Protein AF-A0A1I8NAP4-F1 (afdb_monomer)

Solvent-accessible surface area (backbone atoms only — not comparable to full-atom values): 6332 Å² total; per-residue (Å²): 122,82,43,62,21,24,55,18,41,67,71,90,62,60,55,57,41,46,94,91,46,44,89,82,46,40,74,59,48,40,68,66,16,28,69,22,52,42,58,53,72,53,74,51,77,47,66,52,92,96,47,99,53,77,46,77,49,76,51,72,50,61,66,40,74,82,50,76,78,36,64,39,32,46,61,44,96,52,42,14,73,72,27,91,66,34,46,19,93,90,45,62,51,19,23,21,94,79,51,83,79,85,82,59,92,125

Secondary structure (DSSP, 8-state):
-PPPPPSEE-SSS--B--TTTHHHHHHHHHHH-TT---EEEEEEEEE-TT-SSEEEEEEEEESS-PPTTSBSSEE-SSTTTT-TT-B-SSSTTSB-TT--------

Foldseek 3Di:
DWQFAWLEDAPVDFDADAPVCCVPCQVVLLSHANLWG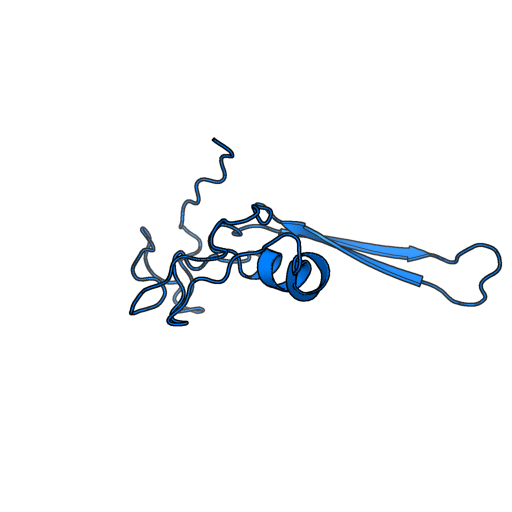DKDKDKDWADDVPDPDIDIDIDMDTLDGGDHPDGSHHYDNAANPPFPQAADPVGNNGHHPVGDHPSDDD

pLDDT: mean 81.17, std 14.19, range [25.8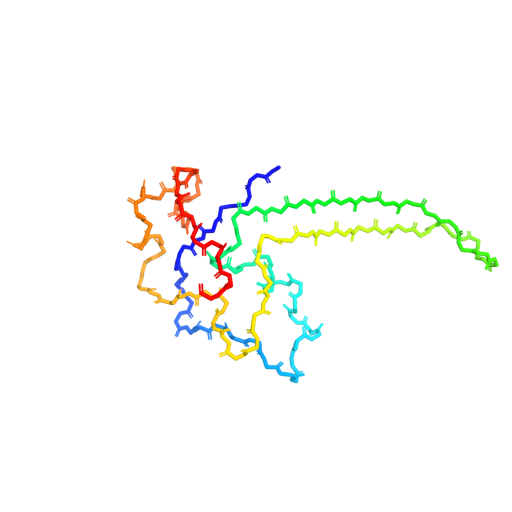6, 96.69]

Nearest PDB structures (foldseek):
  4tvc-assembly1_A  TM=3.510E-01  e=5.416E+00  Leuconostoc mesenteroides
  4ttu-assembly1_A  TM=3.479E-01  e=7.855E+00  Leuconostoc mesenteroides
  4kf5-assembly2_D  TM=3.752E-01  e=6.523E+00  synthetic construct

Mean predicted aligned error: 7.35 Å

Structure (mmCIF, N/CA/C/O backbone):
data_AF-A0A1I8NAP4-F1
#
_entry.id   AF-A0A1I8NAP4-F1
#
loop_
_atom_site.group_PDB
_atom_site.id
_atom_site.type_symbol
_atom_site.label_atom_id
_atom_site.label_alt_id
_atom_site.label_comp_id
_atom_site.label_asym_id
_atom_site.label_entity_id
_atom_site.label_seq_id
_atom_site.pdbx_PDB_ins_code
_atom_site.Cartn_x
_atom_site.Cartn_y
_atom_site.Cartn_z
_atom_site.occupancy
_atom_site.B_iso_or_equiv
_atom_site.auth_seq_id
_atom_site.auth_comp_id
_atom_site.auth_asym_id
_atom_site.auth_atom_id
_atom_site.pdbx_PDB_model_num
ATOM 1 N N . MET A 1 1 ? 10.843 -2.122 4.296 1.00 25.86 1 MET A N 1
ATOM 2 C CA . MET A 1 1 ? 9.801 -1.176 4.747 1.00 25.86 1 MET A CA 1
ATOM 3 C C . MET A 1 1 ? 8.582 -2.007 5.087 1.00 25.86 1 MET A C 1
ATOM 5 O O . MET A 1 1 ? 8.174 -2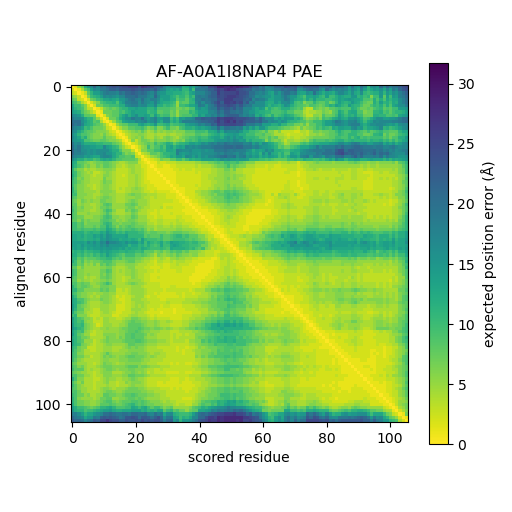.797 4.246 1.00 25.86 1 MET A O 1
ATOM 9 N N . SER A 1 2 ? 8.077 -1.921 6.315 1.00 31.03 2 SER A N 1
ATOM 10 C CA . SER A 1 2 ? 6.834 -2.595 6.698 1.00 31.03 2 SER A CA 1
ATOM 11 C C . SER A 1 2 ? 5.677 -1.689 6.291 1.00 31.03 2 SER A C 1
ATOM 13 O O . SER A 1 2 ? 5.635 -0.543 6.726 1.00 31.03 2 SER A O 1
ATOM 15 N N . PHE A 1 3 ? 4.806 -2.171 5.409 1.00 43.59 3 PHE A N 1
ATOM 16 C CA . PHE A 1 3 ? 3.509 -1.546 5.169 1.00 43.59 3 PHE A CA 1
ATOM 17 C C . PHE A 1 3 ? 2.562 -2.092 6.225 1.00 43.59 3 PHE A C 1
ATOM 19 O O . PHE A 1 3 ? 2.465 -3.303 6.394 1.00 43.59 3 PHE A O 1
ATOM 26 N N . GLU A 1 4 ? 1.934 -1.213 6.984 1.00 50.50 4 GLU A N 1
ATOM 27 C CA . GLU A 1 4 ? 0.961 -1.605 7.994 1.00 50.50 4 GLU A CA 1
ATOM 28 C C . GLU A 1 4 ? -0.411 -1.495 7.356 1.00 50.50 4 GLU A C 1
ATOM 30 O O . GLU A 1 4 ? -0.736 -0.476 6.748 1.00 50.50 4 GLU A O 1
ATOM 35 N N . ALA A 1 5 ? -1.200 -2.555 7.463 1.00 58.62 5 ALA A N 1
ATOM 36 C CA . ALA A 1 5 ? -2.579 -2.494 7.035 1.00 58.62 5 ALA A CA 1
ATOM 37 C C . ALA A 1 5 ? -3.405 -1.723 8.080 1.00 58.62 5 ALA A C 1
ATOM 39 O O . ALA A 1 5 ? -3.158 -1.779 9.287 1.00 58.62 5 ALA A O 1
ATOM 40 N N . GLY A 1 6 ? -4.395 -0.969 7.617 1.00 60.22 6 GLY A N 1
ATOM 41 C CA . GLY A 1 6 ? -5.500 -0.549 8.467 1.00 60.22 6 GLY A CA 1
ATOM 42 C C . GLY A 1 6 ? -6.605 -1.569 8.273 1.00 60.22 6 GLY A C 1
ATOM 43 O O . GLY A 1 6 ? -7.088 -1.683 7.152 1.00 60.22 6 GLY A O 1
ATOM 44 N N . LEU A 1 7 ? -7.012 -2.294 9.324 1.00 61.25 7 LEU A N 1
ATOM 45 C CA . LEU A 1 7 ? -8.138 -3.240 9.223 1.00 61.25 7 LEU A CA 1
ATOM 46 C C . LEU A 1 7 ? -9.439 -2.558 8.770 1.00 61.25 7 LEU A C 1
ATOM 48 O O . LEU A 1 7 ? -10.368 -3.230 8.338 1.00 61.25 7 LEU A O 1
ATOM 52 N N . CYS A 1 8 ? -9.498 -1.228 8.856 1.00 69.38 8 CYS A N 1
ATOM 53 C CA . CYS A 1 8 ? -10.622 -0.457 8.385 1.00 69.38 8 CYS A CA 1
ATOM 54 C C . CYS A 1 8 ? -10.244 1.002 8.045 1.00 69.38 8 CYS A C 1
ATOM 56 O O . CYS A 1 8 ? -9.443 1.617 8.760 1.00 69.38 8 CYS A O 1
ATOM 58 N N . ALA A 1 9 ? -10.855 1.568 6.994 1.00 66.50 9 ALA A N 1
ATOM 59 C CA . ALA A 1 9 ? -10.708 2.967 6.583 1.00 66.50 9 ALA A CA 1
ATOM 60 C C . ALA A 1 9 ? -12.037 3.747 6.671 1.00 66.50 9 ALA A C 1
ATOM 62 O O . ALA A 1 9 ? -13.112 3.174 6.560 1.00 66.50 9 ALA A O 1
ATOM 63 N N . THR A 1 10 ? -11.964 5.070 6.859 1.00 63.44 10 THR A N 1
ATOM 64 C CA . THR A 1 10 ? -13.130 5.963 7.024 1.00 63.44 10 THR A CA 1
ATOM 65 C C . THR A 1 10 ? -13.448 6.699 5.718 1.00 63.44 10 THR A C 1
ATOM 67 O O . THR A 1 10 ? -13.266 7.916 5.631 1.00 63.44 10 THR A O 1
ATOM 70 N N . PHE A 1 11 ? -13.843 5.978 4.670 1.00 59.72 11 PHE A N 1
ATOM 71 C CA . PHE A 1 11 ? -14.176 6.594 3.373 1.00 59.72 11 PHE A CA 1
ATOM 72 C C . PHE A 1 11 ? -15.682 6.616 3.088 1.00 59.72 11 PHE A C 1
ATOM 74 O O . PHE A 1 11 ? -16.103 7.223 2.105 1.00 59.72 11 PHE A O 1
ATOM 81 N N . GLY A 1 12 ? -16.504 6.005 3.949 1.00 55.28 12 GLY A N 1
ATOM 82 C CA . GLY A 1 12 ? -17.962 5.986 3.821 1.00 55.28 12 GLY A CA 1
ATOM 83 C C . GLY A 1 12 ? -18.470 5.081 2.696 1.00 55.28 12 GLY A C 1
ATOM 84 O O . GLY A 1 12 ? -19.680 5.002 2.485 1.00 55.28 12 GLY A O 1
ATOM 85 N N . GLN A 1 13 ? -17.563 4.423 1.959 1.00 56.12 13 GLN A N 1
ATOM 86 C CA . GLN A 1 13 ? -17.838 3.422 0.930 1.00 56.12 13 GLN A CA 1
ATOM 87 C C . GLN A 1 13 ? -16.654 2.454 0.811 1.00 56.12 13 GLN A C 1
ATOM 89 O O . GLN A 1 13 ? -15.496 2.870 0.753 1.00 56.12 13 GLN A O 1
ATOM 94 N N . SER A 1 14 ? -16.942 1.159 0.708 1.00 65.44 14 SER A N 1
ATOM 95 C CA . SER A 1 14 ? -15.950 0.133 0.397 1.00 65.44 14 SER A CA 1
ATOM 96 C C . SER A 1 14 ? -15.649 0.119 -1.105 1.00 65.44 14 SER A C 1
ATOM 98 O O . SER A 1 14 ? -16.521 -0.100 -1.948 1.00 65.44 14 SER A O 1
ATOM 100 N N . VAL A 1 15 ? -14.388 0.359 -1.468 1.00 77.31 15 VAL A N 1
ATOM 101 C CA . VAL A 1 15 ? -13.931 0.265 -2.863 1.00 77.31 15 VAL A CA 1
ATOM 102 C C . VAL A 1 15 ? -13.728 -1.207 -3.212 1.00 77.31 15 VAL A C 1
ATOM 104 O O . VAL A 1 15 ? -13.068 -1.917 -2.463 1.00 77.31 15 VAL A O 1
ATOM 107 N N . SER A 1 16 ? -14.258 -1.665 -4.348 1.00 80.56 16 SER A N 1
ATOM 108 C CA . SER A 1 16 ? -14.055 -3.028 -4.870 1.00 80.56 16 SER A CA 1
ATOM 109 C C . SER A 1 16 ? -13.630 -2.972 -6.336 1.00 80.56 16 SER A C 1
ATOM 111 O O . SER A 1 16 ? -14.049 -2.079 -7.076 1.00 80.56 16 SER A O 1
ATOM 113 N N . ILE A 1 17 ? -12.802 -3.921 -6.776 1.00 79.69 17 ILE A N 1
ATOM 114 C CA . ILE A 1 17 ? -12.396 -4.002 -8.184 1.00 79.69 17 ILE A CA 1
ATOM 115 C C . ILE A 1 17 ? -13.364 -4.895 -8.948 1.00 79.69 17 ILE A C 1
ATOM 117 O O . ILE A 1 17 ? -13.547 -6.057 -8.599 1.00 79.69 17 ILE A O 1
ATOM 121 N N . SER A 1 18 ? -13.905 -4.362 -10.043 1.00 77.38 18 SER A N 1
ATOM 122 C CA . S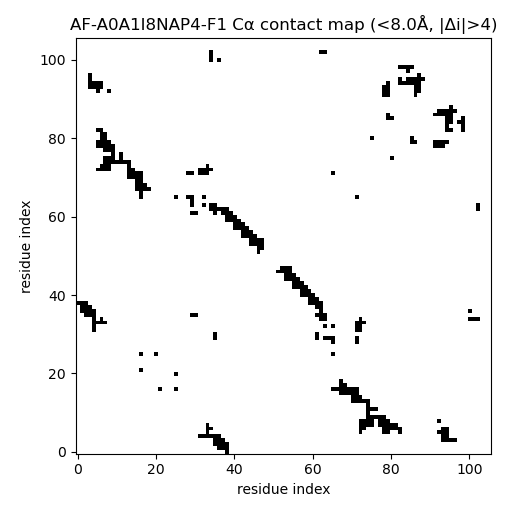ER A 1 18 ? -14.638 -5.129 -11.050 1.00 77.38 18 SER A CA 1
ATOM 123 C C . SER A 1 18 ? -13.818 -5.248 -12.338 1.00 77.38 18 SER A C 1
ATOM 125 O O . SER A 1 18 ? -12.899 -4.461 -12.594 1.00 77.38 18 SER A O 1
ATOM 127 N N . ASN A 1 19 ? -14.194 -6.195 -13.197 1.00 70.38 19 ASN A N 1
ATOM 128 C CA . ASN A 1 19 ? -13.500 -6.521 -14.446 1.00 70.38 19 ASN A CA 1
ATOM 129 C C . ASN A 1 19 ? -13.335 -5.317 -15.401 1.00 70.38 19 ASN A C 1
ATOM 131 O O . ASN A 1 19 ? -12.431 -5.291 -16.227 1.00 70.38 19 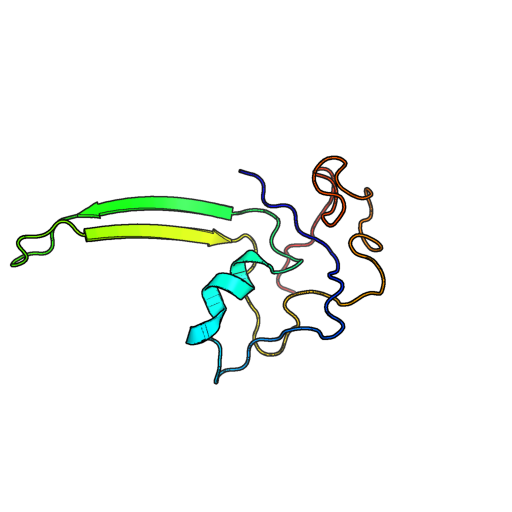ASN A O 1
ATOM 135 N N . ARG A 1 20 ? -14.184 -4.287 -15.273 1.00 63.94 20 ARG A N 1
ATOM 136 C CA . ARG A 1 20 ? -14.119 -3.059 -16.087 1.00 63.94 20 ARG A CA 1
ATOM 137 C C . ARG A 1 20 ? -13.076 -2.039 -15.611 1.00 63.94 20 ARG A C 1
ATOM 139 O O . ARG A 1 20 ? -12.728 -1.149 -16.377 1.00 63.94 20 ARG A O 1
ATOM 146 N N . VAL A 1 21 ? -12.600 -2.136 -14.366 1.00 65.31 21 VAL A N 1
ATOM 147 C CA . VAL A 1 21 ? -11.813 -1.075 -13.694 1.00 65.31 21 VAL A CA 1
ATOM 148 C C . VAL A 1 21 ? -10.446 -1.557 -13.193 1.00 65.31 21 VAL A C 1
ATOM 150 O O . VAL A 1 21 ? -9.614 -0.740 -12.794 1.00 65.31 21 VAL A O 1
ATOM 153 N N . ALA A 1 22 ? -10.182 -2.868 -13.255 1.00 63.50 22 ALA A N 1
ATOM 154 C CA . ALA A 1 22 ? -8.976 -3.502 -12.715 1.00 63.50 22 ALA A CA 1
ATOM 155 C C . ALA A 1 22 ? -7.662 -2.881 -13.216 1.00 63.50 22 ALA A C 1
ATOM 157 O O . ALA A 1 22 ? -6.720 -2.725 -12.443 1.00 63.50 22 ALA A O 1
ATOM 158 N N . SER A 1 23 ? -7.613 -2.456 -14.482 1.00 68.81 23 SER A N 1
ATOM 159 C CA . SER A 1 23 ? -6.401 -1.878 -15.073 1.00 68.81 23 SER A CA 1
ATOM 160 C C . SER A 1 23 ? -6.114 -0.437 -14.636 1.00 68.81 23 SER A C 1
ATOM 162 O O . SER A 1 23 ? -4.963 -0.017 -14.713 1.00 68.81 23 SER A O 1
ATOM 164 N N . VAL A 1 24 ? -7.119 0.339 -14.215 1.00 79.06 24 VAL A N 1
ATOM 165 C CA . VAL A 1 24 ? -6.947 1.787 -13.976 1.00 79.06 24 VAL A CA 1
ATOM 166 C C . VAL A 1 24 ? -6.495 2.062 -12.543 1.00 79.06 24 VAL A C 1
ATOM 168 O O . VAL A 1 24 ? -5.632 2.902 -12.313 1.00 79.06 24 VAL A O 1
ATOM 171 N N . ILE A 1 25 ? -7.042 1.321 -11.576 1.00 85.00 25 ILE A N 1
ATOM 172 C CA . ILE A 1 25 ? -6.780 1.529 -10.142 1.00 85.00 25 ILE A CA 1
ATOM 173 C C . ILE A 1 25 ? -6.084 0.337 -9.470 1.00 85.00 25 ILE A C 1
ATOM 175 O O . ILE A 1 25 ? -5.890 0.354 -8.256 1.00 85.00 25 ILE A O 1
ATOM 179 N N . GLY A 1 26 ? -5.689 -0.692 -10.229 1.00 85.06 26 GLY A N 1
ATOM 180 C CA . GLY A 1 26 ? -5.131 -1.949 -9.709 1.00 85.06 26 GLY A CA 1
ATOM 181 C C . GLY A 1 26 ? -3.885 -1.781 -8.833 1.00 85.06 26 GLY A C 1
ATOM 182 O O . GLY A 1 26 ? -3.804 -2.366 -7.757 1.00 85.06 26 GLY A O 1
ATOM 183 N N . HIS A 1 27 ? -2.942 -0.927 -9.242 1.00 86.69 27 HIS A N 1
ATOM 184 C CA . HIS A 1 27 ? -1.735 -0.653 -8.452 1.00 86.69 27 HIS A CA 1
ATOM 185 C C . HIS A 1 27 ? -2.061 0.034 -7.122 1.00 86.69 27 HIS A C 1
ATOM 187 O O . HIS A 1 27 ? -1.555 -0.362 -6.075 1.00 86.69 27 HIS A O 1
ATOM 193 N N . PHE A 1 28 ? -2.930 1.047 -7.152 1.00 85.69 28 PHE A N 1
ATOM 194 C CA . PHE A 1 28 ? -3.343 1.767 -5.949 1.00 85.69 28 PHE A CA 1
ATOM 195 C C . PHE A 1 28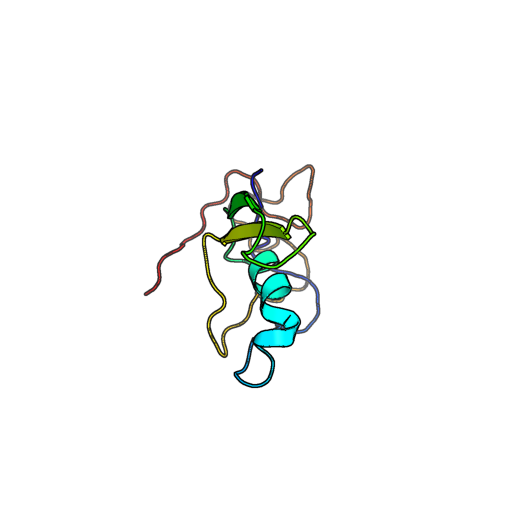 ? -4.087 0.851 -4.977 1.00 85.69 28 PHE A C 1
ATOM 197 O O . PHE A 1 28 ? -3.729 0.764 -3.809 1.00 85.69 28 PHE A O 1
ATOM 204 N N . THR A 1 29 ? -5.081 0.125 -5.480 1.00 87.44 29 THR A N 1
ATOM 205 C CA . THR A 1 29 ? -5.896 -0.809 -4.692 1.00 87.44 29 THR A CA 1
ATOM 206 C C . THR A 1 29 ? -5.071 -1.944 -4.090 1.00 87.44 29 THR A C 1
ATOM 208 O O . THR A 1 29 ? -5.297 -2.287 -2.936 1.00 87.44 29 THR A O 1
ATOM 211 N N . ALA A 1 30 ? -4.051 -2.445 -4.798 1.00 87.50 30 ALA A N 1
ATOM 212 C CA . ALA A 1 30 ? -3.108 -3.400 -4.221 1.00 87.50 30 ALA A CA 1
ATOM 213 C C . ALA A 1 30 ? -2.326 -2.786 -3.047 1.00 87.50 30 ALA A C 1
ATOM 215 O O . ALA A 1 30 ? -2.152 -3.433 -2.022 1.00 87.50 30 ALA A O 1
ATOM 216 N N . MET A 1 31 ? -1.898 -1.524 -3.142 1.00 86.75 31 MET A N 1
ATOM 217 C CA . MET A 1 31 ? -1.173 -0.864 -2.050 1.00 86.75 31 MET A CA 1
ATOM 218 C C . MET A 1 31 ? -2.028 -0.606 -0.806 1.00 86.75 31 MET A C 1
ATOM 220 O O . MET A 1 31 ? -1.505 -0.699 0.300 1.00 86.75 31 MET A O 1
ATOM 224 N N . VAL A 1 32 ? -3.308 -0.258 -0.972 1.00 86.25 32 VAL A N 1
ATOM 225 C CA . VAL A 1 32 ? -4.177 0.182 0.140 1.00 86.25 32 VAL A CA 1
ATOM 226 C C . VAL A 1 32 ? -5.082 -0.912 0.703 1.00 86.25 32 VAL A C 1
ATOM 228 O O . VAL A 1 32 ? -5.936 -0.615 1.535 1.00 86.25 32 VAL A O 1
ATOM 231 N N . ALA A 1 33 ? -4.935 -2.159 0.253 1.00 86.81 33 ALA A N 1
ATOM 232 C CA . ALA A 1 33 ? -5.757 -3.247 0.762 1.00 86.81 33 ALA A CA 1
ATOM 233 C C . ALA A 1 33 ? -5.510 -3.487 2.262 1.00 86.81 33 ALA A C 1
ATOM 235 O O . ALA A 1 33 ? -4.364 -3.607 2.696 1.00 86.81 33 ALA A O 1
ATOM 236 N N . ASP A 1 34 ? -6.581 -3.640 3.042 1.00 84.38 34 ASP A N 1
ATOM 237 C CA . ASP A 1 34 ? -6.535 -3.894 4.496 1.00 84.38 34 ASP A CA 1
ATOM 238 C C . ASP A 1 34 ? -5.874 -5.233 4.872 1.00 84.38 34 ASP A C 1
ATOM 240 O O . ASP A 1 34 ? -5.502 -5.479 6.017 1.00 84.38 34 ASP A O 1
ATOM 244 N N . ARG A 1 35 ? -5.693 -6.109 3.885 1.00 81.81 35 ARG A N 1
ATOM 245 C CA . ARG A 1 35 ? -5.006 -7.400 3.992 1.00 81.81 35 ARG A CA 1
ATOM 246 C C . ARG A 1 35 ? -3.533 -7.337 3.582 1.00 81.81 35 ARG A C 1
ATOM 248 O O . ARG A 1 35 ? -2.828 -8.343 3.685 1.00 81.81 35 ARG A O 1
ATOM 255 N N . ASN A 1 36 ? -3.041 -6.176 3.141 1.00 85.75 36 ASN A N 1
ATOM 256 C CA . ASN A 1 36 ? -1.657 -5.983 2.718 1.00 85.75 36 ASN A CA 1
ATOM 257 C C . ASN A 1 36 ? -0.773 -5.404 3.823 1.00 85.75 36 ASN A C 1
ATOM 259 O O . ASN A 1 36 ? -0.691 -4.202 4.033 1.00 85.75 36 ASN A O 1
ATOM 263 N N . TYR A 1 37 ? -0.042 -6.297 4.491 1.00 84.56 37 TYR A N 1
ATOM 264 C CA . TYR A 1 37 ? 0.832 -5.979 5.628 1.00 84.56 37 TYR A CA 1
ATOM 265 C C . TYR A 1 37 ? 2.326 -6.258 5.358 1.00 84.56 37 TYR A C 1
ATOM 267 O O . TYR A 1 37 ? 3.185 -6.089 6.227 1.00 84.56 37 TYR A O 1
ATOM 275 N N . ARG A 1 38 ? 2.663 -6.753 4.159 1.00 85.00 38 ARG A N 1
ATOM 276 C CA . ARG A 1 38 ? 4.045 -6.935 3.685 1.00 85.00 38 ARG A CA 1
ATOM 277 C C . ARG A 1 38 ? 4.110 -6.696 2.186 1.00 85.00 38 ARG A C 1
ATOM 279 O O . ARG A 1 38 ? 3.195 -7.071 1.457 1.00 85.00 38 ARG A O 1
ATOM 286 N N . LEU A 1 39 ? 5.227 -6.133 1.737 1.00 90.06 39 LEU A N 1
ATOM 287 C CA . LEU A 1 39 ? 5.572 -6.049 0.325 1.00 90.06 39 LEU A CA 1
ATOM 288 C C . LEU A 1 39 ? 7.083 -6.165 0.129 1.00 90.06 39 LEU A C 1
ATOM 290 O O . LEU A 1 39 ? 7.863 -5.857 1.034 1.00 90.06 39 LEU A O 1
ATOM 294 N N . GLY A 1 40 ? 7.490 -6.602 -1.055 1.00 92.94 40 GLY A N 1
ATOM 295 C CA . GLY A 1 40 ? 8.884 -6.644 -1.484 1.00 92.94 40 GLY A CA 1
ATOM 296 C C . GLY A 1 40 ? 9.005 -6.099 -2.896 1.00 92.94 40 GLY A C 1
ATOM 297 O O . GLY A 1 40 ? 8.234 -6.500 -3.762 1.00 92.94 40 GLY A O 1
ATOM 298 N N . CYS A 1 41 ? 9.956 -5.197 -3.127 1.00 95.75 41 CYS A N 1
ATOM 299 C CA . CYS A 1 41 ? 10.171 -4.589 -4.437 1.00 95.75 41 CYS A CA 1
ATOM 300 C C . CYS A 1 41 ? 11.563 -4.898 -4.982 1.00 95.75 41 CYS A C 1
ATOM 302 O O . CYS A 1 41 ? 12.511 -5.085 -4.219 1.00 95.75 41 CYS A O 1
ATOM 304 N N . ALA A 1 42 ? 11.679 -4.898 -6.305 1.00 96.69 42 ALA A N 1
ATOM 305 C CA . ALA A 1 42 ? 12.926 -5.021 -7.038 1.00 96.69 42 ALA A CA 1
ATOM 306 C C . ALA A 1 42 ? 12.962 -3.994 -8.174 1.00 96.69 42 ALA A C 1
ATOM 308 O O . ALA A 1 42 ? 11.922 -3.597 -8.705 1.00 96.69 42 ALA A O 1
ATOM 309 N N . ALA A 1 43 ? 14.171 -3.576 -8.539 1.00 96.50 43 ALA A N 1
ATOM 310 C CA . ALA A 1 43 ? 14.409 -2.658 -9.640 1.00 96.50 43 ALA A CA 1
ATOM 311 C C . ALA A 1 43 ? 15.452 -3.239 -10.599 1.00 96.50 43 ALA A C 1
ATOM 313 O O . ALA A 1 43 ? 16.400 -3.888 -10.156 1.00 96.50 43 ALA A O 1
ATOM 314 N N . SER A 1 44 ? 15.289 -2.992 -11.895 1.00 96.12 44 SER A N 1
ATOM 315 C CA . SER A 1 44 ? 16.252 -3.364 -12.930 1.00 96.12 44 SER A CA 1
ATOM 316 C C . SER A 1 44 ? 16.350 -2.268 -13.983 1.00 96.12 44 SER A C 1
ATOM 318 O O . SER A 1 44 ? 15.335 -1.706 -14.392 1.00 96.12 44 SER A O 1
ATOM 320 N N . THR A 1 45 ? 17.567 -1.997 -14.445 1.00 95.94 45 THR A N 1
ATOM 321 C CA . THR A 1 45 ? 17.824 -1.105 -15.578 1.00 95.94 45 THR A CA 1
ATOM 322 C C . THR A 1 45 ? 18.366 -1.939 -16.729 1.00 95.94 45 THR A C 1
ATOM 324 O O . THR A 1 45 ? 19.319 -2.693 -16.541 1.00 95.94 45 THR A O 1
ATOM 327 N N . TYR A 1 46 ? 17.777 -1.815 -17.915 1.00 92.56 46 TYR A N 1
ATOM 328 C CA . TYR A 1 46 ? 18.162 -2.600 -19.089 1.00 92.56 46 TYR A CA 1
ATOM 329 C C . TYR A 1 46 ? 17.985 -1.798 -20.379 1.00 92.56 46 TYR A C 1
ATOM 331 O O . TYR A 1 46 ? 17.162 -0.890 -20.449 1.00 92.56 46 TYR A O 1
ATOM 339 N N . THR A 1 47 ? 18.742 -2.140 -21.416 1.00 94.19 47 THR A N 1
ATOM 340 C CA . THR A 1 47 ? 18.608 -1.549 -22.754 1.00 94.19 47 THR A CA 1
ATOM 341 C C . THR A 1 47 ? 17.974 -2.581 -23.675 1.00 94.19 47 THR A C 1
ATOM 343 O O . THR A 1 47 ? 18.421 -3.726 -23.729 1.00 94.19 47 THR A O 1
ATOM 346 N N . GLU A 1 48 ? 16.912 -2.200 -24.378 1.00 89.50 48 GLU A N 1
ATOM 347 C CA . GLU A 1 48 ? 16.257 -3.083 -25.346 1.00 89.50 48 GLU A CA 1
ATOM 348 C C . GLU A 1 48 ? 17.015 -3.064 -26.676 1.00 89.50 48 GLU A C 1
ATOM 350 O O . GLU A 1 48 ? 17.500 -2.019 -27.113 1.00 89.50 48 GLU A O 1
ATOM 355 N N . THR A 1 49 ? 17.124 -4.217 -27.342 1.00 91.75 49 THR A N 1
ATOM 356 C CA . THR A 1 49 ? 17.787 -4.305 -28.649 1.00 91.75 49 THR A CA 1
ATOM 357 C C . THR A 1 49 ? 17.124 -3.350 -29.643 1.00 91.75 49 THR A C 1
ATOM 359 O O . THR A 1 49 ? 15.917 -3.417 -29.863 1.00 91.75 49 THR A O 1
ATOM 362 N N . GLY A 1 50 ? 17.919 -2.467 -30.251 1.00 91.06 50 GLY A N 1
ATOM 363 C CA . GLY A 1 50 ? 17.428 -1.459 -31.194 1.00 91.06 50 GLY A CA 1
ATOM 364 C C . GLY A 1 50 ? 16.860 -0.193 -30.546 1.00 91.06 50 GLY A C 1
ATOM 365 O O . GLY A 1 50 ? 16.222 0.592 -31.243 1.00 91.06 50 GLY A O 1
ATOM 366 N N . LYS A 1 51 ? 17.066 0.015 -29.237 1.00 90.12 51 LYS A N 1
ATOM 367 C CA . LYS A 1 51 ? 16.690 1.250 -28.544 1.00 90.12 51 LYS A CA 1
ATOM 368 C C . LYS A 1 51 ? 17.903 1.949 -27.945 1.00 90.12 51 LYS A C 1
ATOM 370 O O . LYS A 1 51 ? 18.680 1.342 -27.215 1.00 90.12 51 LYS A O 1
ATOM 375 N N . ASP A 1 52 ? 17.987 3.256 -28.171 1.00 92.06 52 ASP A N 1
ATOM 376 C CA . ASP A 1 52 ? 19.101 4.095 -27.706 1.00 92.06 52 ASP A CA 1
ATOM 377 C C . ASP A 1 52 ? 18.871 4.663 -26.292 1.00 92.06 52 ASP A C 1
ATOM 379 O O . ASP A 1 52 ? 19.533 5.609 -25.867 1.00 92.06 52 ASP A O 1
ATOM 383 N N . TYR A 1 53 ? 17.910 4.103 -25.552 1.00 89.50 53 TYR A N 1
ATOM 384 C CA . TYR A 1 53 ? 17.585 4.504 -24.187 1.00 89.50 53 TYR A CA 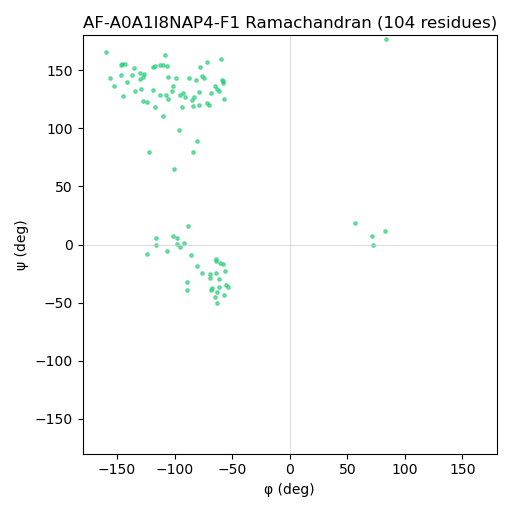1
ATOM 385 C C . TYR A 1 53 ? 17.602 3.318 -23.225 1.00 89.50 53 TYR A C 1
ATOM 387 O O . TYR A 1 53 ? 17.232 2.192 -23.566 1.00 89.50 53 TYR A O 1
ATOM 395 N N . SER A 1 54 ? 17.996 3.596 -21.984 1.00 90.88 54 SER A N 1
ATOM 396 C CA . SER A 1 54 ? 17.896 2.644 -20.880 1.00 90.88 54 SER A CA 1
ATOM 397 C C . SER A 1 54 ? 16.492 2.680 -20.284 1.00 90.88 54 SER A C 1
ATOM 399 O O . SER A 1 54 ? 15.993 3.736 -19.901 1.00 90.88 54 SER A O 1
ATOM 401 N N . SER A 1 55 ? 15.865 1.514 -20.190 1.00 93.69 55 SER A N 1
ATOM 402 C CA . SER A 1 55 ? 14.588 1.302 -19.515 1.00 93.69 55 SER A CA 1
ATOM 403 C C . SER A 1 55 ? 14.816 1.011 -18.037 1.00 93.69 55 SER A C 1
ATOM 405 O O . SER A 1 55 ? 15.773 0.330 -17.672 1.00 93.69 55 SER A O 1
ATOM 407 N N . PHE A 1 56 ? 13.920 1.511 -17.188 1.00 94.31 56 PHE A N 1
ATOM 408 C CA . PHE A 1 56 ? 13.906 1.247 -15.753 1.00 94.31 56 PHE A CA 1
ATOM 409 C C . PHE A 1 56 ? 12.619 0.512 -15.389 1.00 94.31 56 PHE A C 1
ATOM 411 O O . PHE A 1 56 ? 11.521 1.036 -15.572 1.00 94.31 56 PHE A O 1
ATOM 418 N N . LEU A 1 57 ? 12.760 -0.704 -14.872 1.00 94.00 57 LEU A N 1
ATOM 419 C CA . LEU A 1 57 ? 11.662 -1.517 -14.375 1.00 94.00 57 LEU A CA 1
ATOM 420 C C . LEU A 1 57 ? 11.691 -1.521 -12.853 1.00 94.00 57 LEU A C 1
ATOM 422 O O . LEU A 1 57 ? 12.690 -1.908 -12.252 1.00 94.00 57 LEU A O 1
ATOM 426 N N . PHE A 1 58 ? 10.572 -1.149 -12.242 1.00 94.50 58 PHE A N 1
ATOM 427 C CA . PHE A 1 58 ? 10.346 -1.249 -10.807 1.00 94.50 58 PHE A CA 1
ATOM 428 C C . PHE A 1 58 ? 9.088 -2.075 -10.560 1.00 94.50 58 PHE A C 1
ATOM 430 O O . PHE A 1 58 ? 8.019 -1.745 -11.070 1.00 94.50 58 PHE A O 1
ATOM 437 N N . ALA A 1 59 ? 9.223 -3.155 -9.797 1.00 93.56 59 ALA A N 1
ATOM 438 C CA . ALA A 1 59 ? 8.134 -4.079 -9.510 1.00 93.56 59 ALA A CA 1
ATOM 439 C C . ALA A 1 59 ? 8.040 -4.338 -8.008 1.00 93.56 59 ALA A C 1
ATOM 441 O O . ALA A 1 59 ? 9.063 -4.464 -7.338 1.00 93.56 59 ALA A O 1
ATOM 442 N N . CYS A 1 60 ? 6.815 -4.457 -7.495 1.00 93.06 60 CYS A N 1
ATOM 443 C CA . CYS A 1 60 ? 6.533 -4.789 -6.103 1.00 93.06 60 CYS A CA 1
ATOM 444 C C . CYS A 1 60 ? 5.546 -5.953 -6.022 1.00 93.06 60 CYS A C 1
ATOM 446 O O . CYS A 1 60 ? 4.507 -5.936 -6.678 1.00 93.06 60 CYS A O 1
ATOM 448 N N . ASN A 1 61 ? 5.853 -6.923 -5.166 1.00 91.75 61 ASN A N 1
ATOM 449 C CA . ASN A 1 61 ? 4.951 -7.997 -4.777 1.00 91.75 61 ASN A CA 1
ATOM 450 C C . ASN A 1 61 ? 4.350 -7.685 -3.409 1.00 91.75 61 ASN A C 1
ATOM 452 O O . ASN A 1 61 ? 5.070 -7.296 -2.489 1.00 91.75 61 ASN A O 1
ATOM 456 N N . PHE A 1 62 ? 3.047 -7.903 -3.278 1.00 88.19 62 PHE A N 1
ATOM 457 C CA . PHE A 1 62 ? 2.274 -7.676 -2.060 1.00 88.19 62 PHE A CA 1
ATOM 458 C C . PHE A 1 62 ? 1.906 -9.011 -1.400 1.00 88.19 62 PHE A C 1
ATOM 460 O O . PHE A 1 62 ? 1.822 -10.038 -2.073 1.00 88.19 62 PHE A O 1
ATOM 467 N N . ALA A 1 63 ? 1.695 -9.013 -0.081 1.00 86.44 63 ALA A N 1
ATOM 468 C CA . ALA A 1 63 ? 1.292 -10.208 0.673 1.00 86.44 63 ALA A CA 1
ATOM 469 C C . ALA A 1 63 ? -0.092 -10.745 0.272 1.00 86.44 63 ALA A C 1
ATOM 471 O O . ALA A 1 63 ? -0.385 -11.924 0.464 1.00 86.44 63 ALA A O 1
ATOM 472 N N . PHE A 1 64 ? -0.933 -9.872 -0.268 1.00 85.50 64 PHE A N 1
ATOM 473 C CA . PHE A 1 64 ? -2.288 -10.123 -0.711 1.00 85.50 64 PHE A CA 1
ATOM 474 C C . PHE A 1 64 ? -2.520 -9.431 -2.060 1.00 85.50 64 PHE A C 1
ATOM 476 O O . PHE A 1 64 ? -1.984 -8.355 -2.338 1.00 85.50 64 PHE A O 1
ATOM 483 N N . THR A 1 65 ? -3.327 -10.057 -2.912 1.00 85.75 65 THR A N 1
ATOM 484 C CA . THR A 1 65 ? -3.727 -9.493 -4.205 1.00 85.75 65 THR A CA 1
ATOM 485 C C . THR A 1 65 ? -5.194 -9.108 -4.168 1.00 85.75 65 THR A C 1
ATOM 487 O O . THR A 1 65 ? -5.977 -9.699 -3.427 1.00 85.75 65 THR A O 1
ATOM 490 N N . ASN A 1 66 ? -5.583 -8.146 -4.995 1.00 85.12 66 ASN A N 1
ATOM 491 C CA . ASN A 1 66 ? -6.982 -7.768 -5.113 1.00 85.12 66 ASN A CA 1
ATOM 492 C C . ASN A 1 66 ? -7.806 -8.962 -5.603 1.00 85.12 66 ASN A C 1
ATOM 494 O O . ASN A 1 66 ? -7.456 -9.611 -6.590 1.00 85.12 66 ASN A O 1
ATOM 498 N N . VAL A 1 67 ? -8.921 -9.222 -4.930 1.00 86.19 67 VAL A N 1
ATOM 499 C CA . VAL A 1 67 ? -9.893 -10.233 -5.347 1.00 86.19 67 VAL A CA 1
ATOM 500 C C . VAL A 1 67 ? -11.066 -9.505 -5.989 1.00 86.19 67 VAL A C 1
ATOM 502 O O . VAL A 1 67 ? -11.549 -8.509 -5.450 1.00 86.19 67 VAL A O 1
ATOM 505 N N . LEU A 1 68 ? -11.490 -9.972 -7.165 1.00 85.62 68 LEU A N 1
ATOM 506 C CA . LEU A 1 68 ? -12.620 -9.377 -7.876 1.00 85.62 68 LEU A CA 1
ATOM 507 C C . LEU A 1 68 ? -13.877 -9.409 -7.008 1.00 85.62 68 LEU A C 1
ATOM 509 O O . LEU A 1 68 ? -14.134 -10.392 -6.312 1.00 85.62 68 LEU A O 1
ATOM 513 N N . ASP A 1 69 ? -14.622 -8.307 -7.054 1.00 84.12 69 ASP A N 1
ATOM 514 C CA . ASP A 1 69 ? -15.884 -8.110 -6.337 1.00 84.12 69 ASP A CA 1
ATOM 515 C C . ASP A 1 69 ? -15.776 -8.297 -4.805 1.00 84.12 69 ASP A C 1
ATOM 517 O O . ASP A 1 69 ? -16.778 -8.465 -4.113 1.00 84.12 69 ASP A O 1
ATOM 521 N N . GLN A 1 70 ? -14.556 -8.232 -4.260 1.00 86.00 70 GLN A N 1
ATOM 522 C CA . GLN A 1 70 ? -14.283 -8.161 -2.828 1.00 86.00 70 GLN A CA 1
ATOM 523 C C . GLN A 1 70 ? -13.842 -6.743 -2.444 1.00 86.00 70 GLN A C 1
ATOM 525 O O . GLN A 1 70 ? -13.109 -6.100 -3.207 1.00 86.00 70 GLN A O 1
ATOM 530 N N . PRO A 1 71 ? -14.228 -6.265 -1.248 1.00 86.38 71 PRO A N 1
ATOM 531 C CA . PRO A 1 71 ? -13.804 -4.960 -0.767 1.00 86.38 71 PRO A CA 1
ATOM 532 C C . PRO A 1 71 ? -12.288 -4.927 -0.555 1.00 86.38 71 PRO A C 1
ATOM 534 O O . PRO A 1 71 ? -11.694 -5.859 -0.008 1.00 86.38 71 PRO A O 1
ATOM 537 N N . ILE A 1 72 ? -11.659 -3.838 -0.990 1.00 87.00 72 ILE A N 1
ATOM 538 C CA . ILE A 1 72 ? -10.230 -3.568 -0.795 1.00 87.00 72 ILE A CA 1
ATOM 539 C C . ILE A 1 72 ? -9.927 -3.320 0.681 1.00 87.00 72 ILE A C 1
ATOM 541 O O . ILE A 1 72 ? -8.908 -3.784 1.183 1.00 87.00 72 ILE A O 1
ATOM 545 N N . TYR A 1 73 ? -10.827 -2.622 1.368 1.00 83.94 73 TYR A N 1
ATOM 546 C CA . TYR A 1 73 ? -10.799 -2.427 2.809 1.00 83.94 73 TYR A CA 1
ATOM 547 C C . TYR A 1 73 ? -12.215 -2.449 3.380 1.00 83.94 73 TYR A C 1
ATOM 549 O O . TYR A 1 73 ? -13.188 -2.135 2.683 1.00 83.94 73 TYR A O 1
ATOM 557 N N . THR A 1 74 ? -12.321 -2.785 4.659 1.00 82.81 74 THR A N 1
ATOM 558 C CA . THR A 1 74 ? -13.560 -2.637 5.431 1.00 82.81 74 THR A CA 1
ATOM 559 C C . THR A 1 74 ? -13.801 -1.161 5.776 1.00 82.81 74 THR A C 1
ATOM 561 O O . THR A 1 74 ? -12.848 -0.417 6.010 1.00 82.81 74 THR A O 1
ATOM 564 N N . ASP A 1 75 ? -15.062 -0.716 5.767 1.00 82.44 75 ASP A N 1
ATOM 565 C CA . ASP A 1 75 ? -15.457 0.654 6.136 1.00 82.44 75 ASP A CA 1
ATOM 566 C C . ASP A 1 75 ? -15.966 0.711 7.585 1.00 82.44 75 ASP A C 1
ATOM 568 O O . ASP A 1 75 ? -16.615 -0.219 8.067 1.00 82.44 75 ASP A O 1
ATOM 572 N N . CYS A 1 76 ? -15.664 1.803 8.287 1.00 81.12 76 CYS A N 1
ATOM 573 C CA . CYS A 1 76 ? -16.032 2.018 9.688 1.00 81.12 76 CYS A CA 1
ATOM 574 C C . CYS A 1 76 ? -15.992 3.507 10.032 1.00 81.12 76 CYS A C 1
ATOM 576 O O . CYS A 1 76 ? -15.402 4.327 9.332 1.00 81.12 76 CYS A O 1
ATOM 578 N N . ALA A 1 77 ? -16.584 3.860 11.175 1.00 83.38 77 ALA A N 1
ATOM 579 C CA . ALA A 1 77 ? -16.666 5.245 11.638 1.00 83.38 77 ALA A CA 1
ATOM 580 C C . ALA A 1 77 ? -15.313 5.843 12.075 1.00 83.38 77 ALA A C 1
ATOM 582 O O . ALA A 1 77 ? -15.147 7.062 12.063 1.00 83.38 77 ALA A O 1
ATOM 583 N N . LYS A 1 78 ? -14.350 5.008 12.485 1.00 84.44 78 LYS A N 1
ATOM 584 C CA . LYS A 1 78 ? -13.027 5.445 12.951 1.00 84.44 78 LYS A CA 1
ATOM 585 C C . LYS A 1 78 ? -11.956 4.440 12.536 1.00 84.44 78 LYS A C 1
ATOM 587 O O . LYS A 1 78 ? -12.065 3.256 12.848 1.00 84.44 78 LYS A O 1
ATOM 592 N N . ALA A 1 79 ? -10.900 4.928 11.891 1.00 84.69 79 ALA A N 1
ATOM 593 C CA . ALA A 1 79 ? -9.788 4.098 11.447 1.00 84.69 79 ALA A CA 1
ATOM 594 C C . ALA A 1 79 ? -9.132 3.367 12.628 1.00 84.69 79 ALA A C 1
ATOM 596 O O . ALA A 1 79 ? -9.006 3.911 13.728 1.00 84.69 79 ALA A O 1
ATOM 597 N N . GLY A 1 80 ? -8.742 2.118 12.390 1.00 80.62 80 GLY A N 1
ATOM 598 C CA . GLY A 1 80 ? -8.072 1.279 13.379 1.00 80.62 80 GLY A CA 1
ATOM 599 C C . GLY A 1 80 ? -8.942 0.780 14.541 1.00 80.62 80 GLY A C 1
ATOM 600 O O . GLY A 1 80 ? -8.406 0.155 15.453 1.00 80.62 80 GLY A O 1
ATOM 601 N N . THR A 1 81 ? -10.264 1.010 14.511 1.00 85.25 81 THR A N 1
ATOM 602 C CA . THR A 1 81 ? -11.215 0.452 15.500 1.00 85.25 81 THR A CA 1
ATOM 603 C C . THR A 1 81 ? -11.124 -1.071 15.600 1.00 85.25 81 THR A C 1
ATOM 605 O O . THR A 1 81 ? -11.235 -1.614 16.694 1.00 85.25 81 THR A O 1
ATOM 608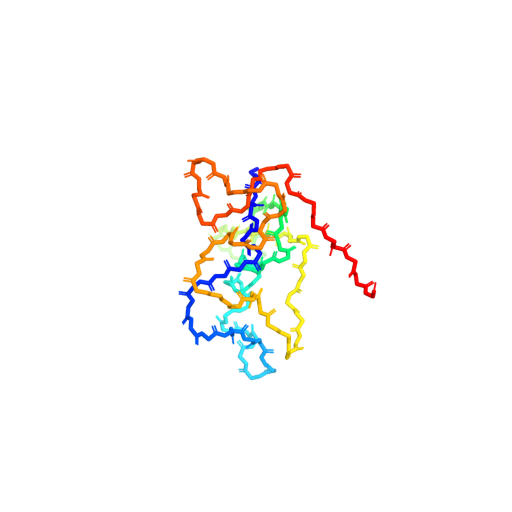 N N . ASP A 1 82 ? -10.852 -1.738 14.479 1.00 86.44 82 ASP A N 1
ATOM 609 C CA . ASP A 1 82 ? -10.819 -3.201 14.399 1.00 86.44 82 ASP A CA 1
ATOM 610 C C . ASP A 1 82 ? -9.421 -3.800 14.640 1.00 86.44 82 ASP A C 1
ATOM 612 O O . ASP A 1 82 ? -9.252 -5.014 14.583 1.00 86.44 82 ASP A O 1
ATOM 616 N N . CYS A 1 83 ? -8.400 -2.982 14.926 1.00 87.62 83 CYS A N 1
ATOM 617 C CA . CYS A 1 83 ? -7.052 -3.483 15.206 1.00 87.62 83 CYS A CA 1
ATOM 618 C C . CYS A 1 83 ? -7.005 -4.212 16.556 1.00 87.62 83 CYS A C 1
ATOM 620 O O . CYS A 1 83 ? -7.217 -3.596 17.604 1.00 87.62 83 CYS A O 1
ATOM 622 N N . ALA A 1 84 ? -6.636 -5.495 16.567 1.00 90.56 84 ALA A N 1
ATOM 623 C CA . ALA A 1 84 ? -6.600 -6.297 17.791 1.00 90.56 84 ALA A CA 1
ATOM 624 C C . ALA A 1 84 ? -5.482 -5.867 18.754 1.00 90.56 84 ALA A C 1
ATOM 626 O O . ALA A 1 84 ? -5.599 -6.020 19.969 1.00 90.56 84 ALA A O 1
ATOM 627 N N . THR A 1 85 ? -4.388 -5.326 18.219 1.00 92.31 85 THR A N 1
ATOM 628 C CA . THR A 1 85 ? -3.217 -4.879 18.993 1.00 92.31 85 THR A CA 1
ATOM 629 C C . THR A 1 85 ? -3.166 -3.363 19.193 1.00 92.31 85 THR A C 1
ATOM 631 O O . THR A 1 85 ? -2.185 -2.838 19.721 1.00 92.31 85 THR A O 1
ATOM 634 N N . GLY A 1 86 ? -4.230 -2.661 18.795 1.00 90.56 86 GLY A N 1
ATOM 635 C CA . GLY A 1 86 ? -4.323 -1.206 18.824 1.00 90.56 86 GLY A CA 1
ATOM 636 C C . GLY A 1 86 ? -3.697 -0.521 17.607 1.00 90.56 86 GLY A C 1
ATOM 637 O O . GLY A 1 86 ? -3.138 -1.155 16.709 1.00 90.56 86 GLY A O 1
ATOM 638 N N . ALA A 1 87 ? -3.820 0.805 17.574 1.00 89.56 87 ALA A N 1
ATOM 639 C CA . ALA A 1 87 ? -3.291 1.638 16.501 1.00 89.56 87 ALA A CA 1
ATOM 640 C C . ALA A 1 87 ? -1.775 1.850 16.628 1.00 89.56 87 ALA A C 1
ATOM 642 O O . ALA A 1 87 ? -1.213 1.859 17.727 1.00 89.56 87 ALA A O 1
ATOM 643 N N . ASN A 1 88 ? -1.107 2.077 15.500 1.00 90.56 88 ASN A N 1
ATOM 644 C CA . ASN A 1 88 ? 0.296 2.450 15.496 1.00 90.56 88 ASN A CA 1
ATOM 645 C C . ASN A 1 88 ? 0.474 3.877 16.081 1.00 90.56 88 ASN A C 1
ATOM 647 O O . ASN A 1 88 ? -0.177 4.812 15.613 1.00 90.56 88 ASN A O 1
ATOM 651 N N . PRO A 1 89 ? 1.388 4.100 17.049 1.00 90.81 89 PRO A N 1
ATOM 652 C CA . PRO A 1 89 ? 1.600 5.422 17.657 1.00 90.81 89 PRO A CA 1
ATOM 653 C C . PRO A 1 89 ? 2.064 6.516 16.681 1.00 90.81 89 PRO A C 1
ATOM 655 O O . PRO A 1 89 ? 1.799 7.696 16.893 1.00 90.81 89 PRO A O 1
ATOM 658 N N . LYS A 1 90 ? 2.789 6.131 15.627 1.00 93.12 90 LYS A N 1
ATOM 659 C CA . LYS A 1 90 ? 3.287 7.014 14.565 1.00 93.12 90 LYS A CA 1
ATOM 660 C C . LYS A 1 90 ? 2.279 7.163 13.424 1.00 93.12 90 LYS A C 1
ATOM 662 O O . LYS A 1 90 ? 2.213 8.223 12.807 1.00 93.12 90 LYS A O 1
ATOM 667 N N . TYR A 1 91 ? 1.509 6.112 13.152 1.00 89.44 91 TYR A N 1
ATOM 668 C CA . TYR A 1 91 ? 0.499 6.064 12.097 1.00 89.44 91 TYR A CA 1
ATOM 669 C C . TYR A 1 91 ? -0.869 5.724 12.709 1.00 89.44 91 TYR A C 1
ATOM 671 O O . TYR A 1 91 ? -1.307 4.580 12.635 1.00 89.44 91 TYR A O 1
ATOM 679 N N . PRO A 1 92 ? -1.574 6.701 13.307 1.00 86.69 92 PRO A N 1
ATOM 680 C CA . PRO A 1 92 ? -2.748 6.446 14.153 1.00 86.69 92 PRO A CA 1
ATOM 681 C C . PRO A 1 92 ? -3.949 5.821 13.428 1.00 86.69 92 PRO A C 1
ATOM 683 O O . PRO A 1 92 ? -4.874 5.350 14.082 1.00 86.69 92 PRO A O 1
ATOM 686 N N . ASN A 1 93 ? -3.936 5.806 12.093 1.00 87.12 93 ASN A N 1
ATOM 687 C CA . ASN A 1 93 ? -4.971 5.191 11.261 1.00 87.12 93 ASN A CA 1
ATOM 688 C C . ASN A 1 93 ? -4.598 3.775 10.778 1.00 87.12 93 ASN A C 1
ATOM 690 O O . ASN A 1 93 ? -5.367 3.168 10.039 1.00 87.12 93 ASN A O 1
ATOM 694 N N . LEU A 1 94 ? -3.422 3.264 11.155 1.00 88.19 94 LEU A N 1
ATOM 695 C CA . LEU A 1 94 ? -2.943 1.919 10.831 1.00 88.19 94 LEU A CA 1
ATOM 696 C C . LEU A 1 94 ? -2.872 1.082 12.106 1.00 88.19 94 LEU A C 1
ATOM 698 O O . LEU A 1 94 ? -2.698 1.623 13.202 1.00 88.19 94 LEU A O 1
ATOM 702 N N . CYS A 1 95 ? -2.979 -0.237 11.976 1.00 88.75 95 CYS A N 1
ATOM 703 C CA . CYS A 1 95 ? -2.776 -1.114 13.122 1.00 88.75 95 CYS A CA 1
ATOM 704 C C . CYS A 1 95 ? -1.302 -1.161 13.523 1.00 88.75 95 CYS A C 1
ATOM 706 O O . CYS A 1 95 ? -0.406 -0.878 12.726 1.00 88.75 95 CYS A O 1
ATOM 708 N N . SER A 1 96 ? -1.042 -1.520 14.779 1.00 90.88 96 SER A N 1
ATOM 709 C CA . SER A 1 96 ? 0.321 -1.634 15.286 1.00 90.88 96 SER A CA 1
ATOM 710 C C . SER A 1 96 ? 1.143 -2.671 14.503 1.00 90.88 96 SER A C 1
ATOM 712 O O . SER A 1 96 ? 0.612 -3.609 13.905 1.00 90.88 96 SER A O 1
ATOM 714 N N . THR A 1 97 ? 2.472 -2.578 14.582 1.00 88.88 97 THR A N 1
ATOM 715 C CA . THR A 1 97 ? 3.388 -3.582 14.007 1.00 88.88 97 THR A CA 1
ATOM 716 C C . THR A 1 97 ? 3.215 -4.990 14.591 1.00 88.88 97 THR A C 1
ATOM 718 O O . THR A 1 97 ? 3.729 -5.956 14.022 1.00 88.88 97 THR A O 1
ATOM 721 N N . SER A 1 98 ? 2.527 -5.120 15.731 1.00 89.81 98 SER A N 1
ATOM 722 C CA . SER A 1 98 ? 2.264 -6.402 16.393 1.00 89.81 98 SER A CA 1
ATOM 723 C C . SER A 1 98 ? 1.017 -7.110 15.859 1.00 89.81 98 SER A C 1
ATOM 725 O O . SER A 1 98 ? 0.804 -8.280 16.193 1.00 89.81 98 SER A O 1
ATOM 727 N N . GLU A 1 99 ? 0.227 -6.435 15.019 1.00 88.75 99 GLU A N 1
ATOM 728 C CA . GLU A 1 99 ? -1.010 -6.957 14.445 1.00 88.75 99 GLU A CA 1
ATOM 729 C C . GLU A 1 99 ? -0.761 -8.250 13.653 1.00 88.75 99 GLU A C 1
ATOM 731 O O . GLU A 1 99 ? 0.252 -8.415 12.958 1.00 88.75 99 GLU A O 1
ATOM 736 N N . LYS A 1 100 ? -1.690 -9.203 13.769 1.00 86.69 100 LYS A N 1
ATOM 737 C CA . LYS A 1 100 ? -1.619 -10.491 13.073 1.00 86.69 100 LYS A CA 1
ATOM 738 C C . LYS A 1 100 ? -2.694 -10.550 12.001 1.00 86.69 100 LYS A C 1
ATOM 740 O O . LYS A 1 100 ? -3.873 -10.683 12.298 1.00 86.69 100 LYS A O 1
ATOM 745 N N . TYR A 1 101 ? -2.258 -10.524 10.749 1.00 81.38 101 TYR A N 1
ATOM 746 C CA . TYR A 1 101 ? -3.140 -10.634 9.594 1.00 81.38 101 TYR A CA 1
ATOM 747 C C . TYR A 1 101 ? -3.254 -12.086 9.148 1.00 81.38 101 TYR A C 1
ATOM 749 O O . TYR A 1 101 ? -2.244 -12.765 8.940 1.00 81.38 101 TYR A O 1
ATOM 757 N N . LYS A 1 102 ? -4.488 -12.556 8.951 1.00 74.94 102 LYS A N 1
ATOM 758 C CA . LYS A 1 102 ? -4.741 -13.843 8.306 1.00 74.94 102 LYS A CA 1
ATOM 759 C C . LYS A 1 102 ? -4.641 -13.670 6.787 1.00 74.94 102 LYS A C 1
ATOM 761 O O . LYS A 1 102 ? -5.630 -13.413 6.112 1.00 74.94 102 LYS A O 1
ATOM 766 N N . VAL A 1 103 ? -3.437 -13.829 6.245 1.00 68.19 103 VAL A N 1
ATOM 767 C CA . VAL A 1 103 ? -3.226 -14.061 4.805 1.00 68.19 103 VAL A CA 1
ATOM 768 C C . VAL A 1 103 ? -3.401 -15.543 4.533 1.00 68.19 103 VAL A C 1
ATOM 770 O O . VAL A 1 103 ? -2.449 -16.316 4.465 1.00 68.19 103 VAL A O 1
ATOM 773 N N . THR A 1 104 ? -4.648 -15.974 4.441 1.00 58.53 104 THR A N 1
ATOM 774 C CA . THR A 1 104 ? -4.961 -17.290 3.895 1.00 58.53 104 THR A CA 1
ATOM 775 C C . THR A 1 104 ? -6.000 -17.072 2.819 1.00 58.53 104 THR A C 1
ATOM 777 O O . THR A 1 104 ? -7.038 -16.4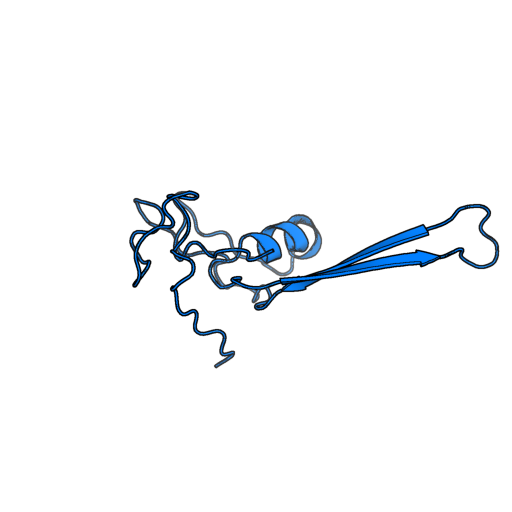62 3.067 1.00 58.53 104 THR A O 1
ATOM 780 N N . PHE A 1 105 ? -5.690 -17.519 1.607 1.00 55.47 105 PHE A N 1
ATOM 781 C CA . PHE A 1 105 ? -6.732 -17.798 0.636 1.00 55.47 105 PHE A CA 1
ATOM 782 C C . PHE A 1 105 ? -7.415 -19.072 1.141 1.00 55.47 105 PHE A C 1
ATOM 784 O O . PHE A 1 105 ? -6.714 -20.067 1.322 1.00 55.47 105 PHE A O 1
ATOM 791 N N . PHE A 1 106 ? -8.730 -18.993 1.380 1.00 41.97 106 PHE A N 1
ATOM 792 C CA . PHE A 1 106 ? -9.630 -20.017 1.947 1.00 41.97 106 PHE A CA 1
ATOM 793 C C . PHE A 1 106 ? -9.769 -20.024 3.485 1.00 41.97 106 PHE A C 1
ATOM 795 O O . PHE A 1 106 ? -8.772 -20.173 4.230 1.00 41.97 106 PHE A O 1
#

Organism: Musca domestica (NCBI:txid7370)

InterPro domains:
  IPR035940 CAP superfamily [G3DSA:3.40.33.10] (6-105)
  IPR035940 CAP superfamily [SSF55797] (17-74)

Radius of gyration: 16.76 Å; Cα contacts (8 Å, |Δi|>4): 201; chains: 1; bounding box: 37×27×50 Å

Sequence (106 aa):
MSFEAGLCATFGQSVSISNRVASVIGHFTAMVADRNYRLGCAASTYTETGKDYSSFLFACNFAFTNVLDQPIYTDCAKAGTDCATGANPKYPNLCSTSEKYKVTFF